Protein AF-K0K4M7-F1 (afdb_monomer_lite)

Foldseek 3Di:
DDPLVVLLVVLVVVLVVLVVVLVVVVVLVPDPPRPDDDPDDNVVSVVVSVVSVVLNVVQVVCVVVVHDHDSPPPDDPDPDPDPDDDDD

Structure (mmCIF, N/CA/C/O backbone):
data_AF-K0K4M7-F1
#
_entry.id   AF-K0K4M7-F1
#
loop_
_atom_site.group_PDB
_atom_site.id
_atom_site.type_symbol
_atom_site.label_atom_id
_atom_site.label_alt_id
_atom_site.label_comp_id
_atom_site.label_asym_id
_atom_site.label_entity_id
_atom_site.label_seq_id
_atom_site.pdbx_PDB_ins_code
_atom_site.Cartn_x
_atom_site.Cartn_y
_atom_site.Cartn_z
_atom_site.occupancy
_atom_site.B_iso_or_equiv
_atom_site.auth_seq_id
_atom_site.auth_comp_id
_atom_site.auth_asym_id
_atom_site.auth_atom_id
_atom_site.pdbx_PDB_model_num
ATOM 1 N N . MET A 1 1 ? -9.472 12.658 18.952 1.00 62.91 1 MET A N 1
ATOM 2 C CA . MET A 1 1 ? -8.586 11.733 18.224 1.00 62.91 1 MET A CA 1
ATOM 3 C C . MET A 1 1 ? -7.832 10.909 19.249 1.00 62.91 1 MET A C 1
ATOM 5 O O . MET A 1 1 ? -7.149 11.495 20.085 1.00 62.91 1 MET A O 1
ATOM 9 N N . THR A 1 2 ? -8.039 9.594 19.268 1.00 87.12 2 THR A N 1
ATOM 10 C CA . THR A 1 2 ? -7.386 8.692 20.234 1.00 87.12 2 THR A CA 1
ATOM 11 C C . THR A 1 2 ? -5.977 8.307 19.767 1.00 87.12 2 THR A C 1
ATOM 13 O O . THR A 1 2 ? -5.623 8.498 18.601 1.00 87.12 2 THR A O 1
ATOM 16 N N . ARG A 1 3 ? -5.153 7.752 20.669 1.00 85.25 3 ARG A N 1
ATOM 17 C CA . ARG A 1 3 ? -3.827 7.209 20.315 1.00 85.25 3 ARG A CA 1
ATOM 18 C C . ARG A 1 3 ? -3.934 6.154 19.212 1.00 85.25 3 ARG A C 1
ATOM 20 O O . ARG A 1 3 ? -3.148 6.181 18.272 1.00 85.25 3 ARG A O 1
ATOM 27 N N . ASP A 1 4 ? -4.927 5.277 19.309 1.00 84.56 4 ASP A N 1
ATOM 28 C CA . ASP A 1 4 ? -5.127 4.189 18.352 1.00 84.56 4 ASP A CA 1
ATOM 29 C C . ASP A 1 4 ? -5.542 4.719 16.977 1.00 84.56 4 ASP A C 1
ATOM 31 O O . A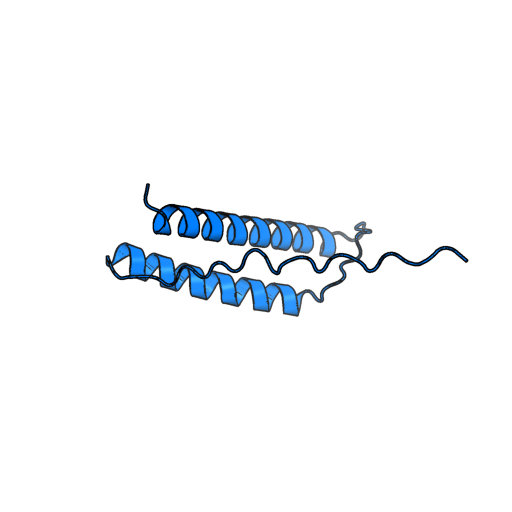SP A 1 4 ? -5.048 4.242 15.960 1.00 84.56 4 ASP A O 1
ATOM 35 N N . GLU A 1 5 ? -6.371 5.768 16.925 1.00 85.62 5 GLU A N 1
ATOM 36 C CA . GLU A 1 5 ? -6.706 6.456 15.671 1.00 85.62 5 GLU A CA 1
ATOM 37 C C . GLU A 1 5 ? -5.488 7.129 15.032 1.00 85.62 5 GLU A C 1
ATOM 39 O O . GLU A 1 5 ? -5.336 7.103 13.811 1.00 85.62 5 GLU A O 1
ATOM 44 N N . LEU A 1 6 ? -4.602 7.719 15.840 1.00 90.12 6 LEU A N 1
ATOM 45 C CA . LEU A 1 6 ? -3.376 8.335 15.337 1.00 90.12 6 LEU A CA 1
ATOM 46 C C . LEU A 1 6 ? -2.426 7.298 14.743 1.00 90.12 6 LEU A C 1
ATOM 48 O O . LEU A 1 6 ? -1.916 7.495 13.640 1.00 90.12 6 LEU A O 1
ATOM 52 N N . LEU A 1 7 ? -2.225 6.184 15.445 1.00 88.81 7 LEU A N 1
ATOM 53 C CA . LEU A 1 7 ? -1.401 5.083 14.956 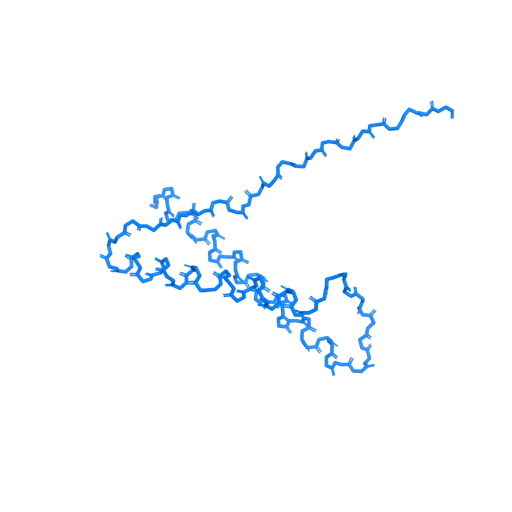1.00 88.81 7 LEU A CA 1
ATOM 54 C C . LEU A 1 7 ? -2.010 4.450 13.693 1.00 88.81 7 LEU A C 1
ATOM 56 O O . LEU A 1 7 ? -1.285 4.151 12.747 1.00 88.81 7 LEU A O 1
ATOM 60 N N . PHE A 1 8 ? -3.337 4.325 13.632 1.00 89.62 8 PHE A N 1
ATOM 61 C CA . PHE A 1 8 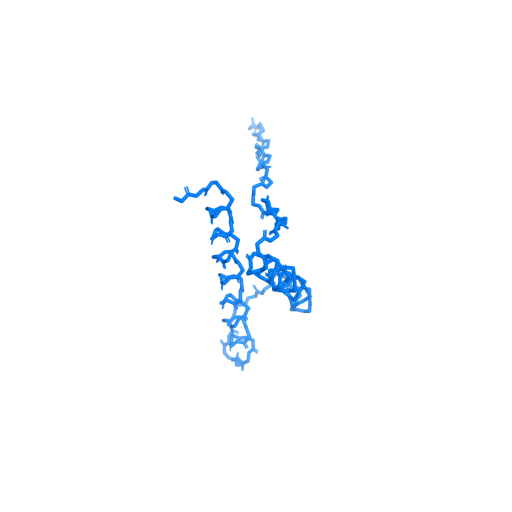? -4.033 3.822 12.450 1.00 89.62 8 PHE A CA 1
ATOM 62 C C . PHE A 1 8 ? -3.851 4.735 11.233 1.00 89.62 8 PHE A C 1
ATOM 64 O O . PHE A 1 8 ? -3.523 4.272 10.142 1.00 89.62 8 PHE A O 1
ATOM 71 N N . ASN A 1 9 ? -3.998 6.049 11.422 1.00 90.69 9 ASN A N 1
ATOM 72 C CA . ASN A 1 9 ? -3.772 7.030 10.360 1.00 90.69 9 ASN A CA 1
ATOM 73 C C . ASN A 1 9 ? -2.307 7.052 9.901 1.00 90.69 9 ASN A C 1
ATOM 75 O O . ASN A 1 9 ? -2.032 7.189 8.705 1.00 90.69 9 ASN A O 1
ATOM 79 N N . ALA A 1 10 ? -1.360 6.885 10.827 1.00 91.19 10 ALA A N 1
ATOM 80 C CA . ALA A 1 10 ? 0.056 6.761 10.492 1.00 91.19 10 ALA A CA 1
ATOM 81 C C . ALA A 1 10 ? 0.326 5.502 9.653 1.00 91.19 10 ALA A C 1
ATOM 83 O O . ALA A 1 10 ? 1.047 5.572 8.655 1.00 91.19 10 ALA A O 1
ATOM 84 N N . TRP A 1 11 ? -0.299 4.375 10.002 1.00 91.94 11 TRP A N 1
ATOM 85 C CA . TRP A 1 11 ? -0.192 3.140 9.231 1.00 91.94 11 TRP A CA 1
ATOM 86 C C . TRP A 1 11 ? -0.783 3.284 7.822 1.00 91.94 11 TRP A C 1
ATOM 88 O O . TRP A 1 11 ? -0.087 2.993 6.848 1.00 91.94 11 TRP A O 1
ATOM 98 N N . LEU A 1 12 ? -1.992 3.847 7.693 1.00 92.56 12 LEU A N 1
ATOM 99 C CA . LEU A 1 12 ? -2.608 4.182 6.399 1.00 92.56 12 LEU A CA 1
ATOM 100 C C . LEU A 1 12 ? -1.678 5.035 5.526 1.00 92.56 12 LEU A C 1
ATOM 102 O O . LEU A 1 12 ? -1.478 4.751 4.346 1.00 92.56 12 LEU A O 1
ATOM 106 N N . THR A 1 13 ? -1.075 6.063 6.122 1.00 94.38 13 THR A N 1
ATOM 107 C CA . THR A 1 13 ? -0.151 6.966 5.425 1.00 94.38 13 THR A CA 1
ATOM 108 C C . THR A 1 13 ? 1.109 6.233 4.960 1.00 94.38 13 THR A C 1
ATOM 110 O O . THR A 1 13 ? 1.555 6.431 3.829 1.00 94.38 13 THR A O 1
ATOM 113 N N . SER A 1 14 ? 1.664 5.359 5.803 1.00 93.31 14 SER A N 1
ATOM 114 C CA . SER A 1 14 ? 2.838 4.540 5.479 1.00 93.31 14 SER A CA 1
ATOM 115 C C . SER A 1 14 ? 2.568 3.602 4.299 1.00 93.31 14 SER A C 1
ATOM 117 O O . SER A 1 14 ? 3.330 3.604 3.328 1.00 93.31 14 SER A O 1
ATOM 119 N N . VAL A 1 15 ? 1.456 2.859 4.334 1.00 94.56 15 VAL A N 1
ATOM 120 C CA . VAL A 1 15 ? 1.069 1.942 3.248 1.00 94.56 15 VAL A CA 1
ATOM 121 C C . VAL A 1 15 ? 0.802 2.715 1.955 1.00 94.56 15 VAL A C 1
ATOM 123 O O . VAL A 1 15 ? 1.304 2.330 0.900 1.00 94.56 15 VAL A O 1
ATOM 126 N N . ASN A 1 16 ? 0.111 3.859 2.024 1.00 95.19 16 ASN A N 1
ATOM 127 C CA . ASN A 1 16 ? -0.123 4.715 0.858 1.00 95.19 16 ASN A CA 1
ATOM 128 C C . ASN A 1 16 ? 1.189 5.217 0.229 1.00 95.19 16 ASN A C 1
ATOM 130 O O . ASN A 1 16 ? 1.353 5.195 -0.990 1.00 95.19 16 ASN A O 1
ATOM 134 N N . HIS A 1 17 ? 2.158 5.626 1.053 1.00 94.94 17 HIS A N 1
ATOM 135 C CA . HIS A 1 17 ? 3.464 6.055 0.560 1.00 94.94 17 HIS A CA 1
ATOM 136 C C . HIS A 1 17 ? 4.214 4.915 -0.147 1.00 94.94 17 HIS A C 1
ATOM 138 O O . HIS A 1 17 ? 4.789 5.119 -1.220 1.00 94.94 17 HIS A O 1
ATOM 144 N N . ARG A 1 18 ? 4.188 3.702 0.418 1.00 94.19 18 ARG A N 1
ATOM 145 C CA . ARG A 1 18 ? 4.812 2.517 -0.192 1.00 94.19 18 ARG A CA 1
ATOM 146 C C . ARG A 1 18 ? 4.140 2.126 -1.504 1.00 94.19 18 ARG A C 1
ATOM 148 O O . ARG A 1 18 ? 4.846 1.869 -2.477 1.00 94.19 18 ARG A O 1
ATOM 155 N N . LEU A 1 19 ? 2.810 2.168 -1.559 1.00 96.31 19 LEU A N 1
ATOM 156 C CA . LEU A 1 19 ? 2.048 1.931 -2.784 1.00 96.31 19 LEU A CA 1
ATOM 157 C C . LEU A 1 19 ? 2.422 2.943 -3.874 1.00 96.31 19 LEU A C 1
ATOM 159 O O . LEU A 1 19 ? 2.713 2.552 -5.002 1.00 96.31 19 LEU A O 1
ATOM 163 N N . GLY A 1 20 ? 2.504 4.231 -3.529 1.00 96.19 20 GLY A N 1
ATOM 164 C CA . GLY A 1 20 ? 2.952 5.271 -4.457 1.00 96.19 20 GLY A CA 1
ATOM 165 C C . GLY A 1 20 ? 4.361 5.008 -4.999 1.00 96.19 20 GLY A C 1
ATOM 166 O O . GLY A 1 20 ? 4.582 5.075 -6.207 1.00 96.19 20 GLY A O 1
ATOM 167 N N . ARG A 1 21 ? 5.310 4.632 -4.131 1.00 95.31 21 ARG A N 1
ATOM 168 C CA . ARG A 1 21 ? 6.677 4.268 -4.551 1.00 95.31 21 ARG A CA 1
ATOM 169 C C . ARG A 1 21 ? 6.708 3.044 -5.461 1.00 95.31 21 ARG A C 1
ATOM 171 O O . ARG A 1 21 ? 7.480 3.035 -6.416 1.00 95.31 21 ARG A O 1
ATOM 178 N N . TYR A 1 22 ? 5.888 2.037 -5.176 1.00 96.44 22 TYR A N 1
ATOM 179 C CA . TYR A 1 22 ? 5.753 0.860 -6.028 1.00 96.44 22 TYR A CA 1
ATOM 180 C C . TYR A 1 22 ? 5.226 1.237 -7.419 1.00 96.44 22 TYR A C 1
ATOM 182 O O . TYR A 1 22 ? 5.832 0.853 -8.415 1.00 96.44 22 TYR A O 1
ATOM 190 N N . VAL A 1 23 ? 4.175 2.061 -7.505 1.00 96.56 23 VAL A N 1
ATOM 191 C CA . VAL A 1 23 ? 3.638 2.542 -8.791 1.00 96.56 23 VAL A CA 1
ATOM 192 C C . VAL A 1 23 ? 4.696 3.309 -9.583 1.00 96.56 23 VAL A C 1
ATOM 194 O O . VAL A 1 23 ? 4.899 3.025 -10.760 1.00 96.56 23 VAL A O 1
ATOM 197 N N . VAL A 1 24 ? 5.413 4.236 -8.940 1.00 95.81 24 VAL A N 1
ATOM 198 C CA . VAL A 1 24 ? 6.498 4.988 -9.592 1.00 95.81 24 VAL A CA 1
ATOM 199 C C . VAL A 1 24 ? 7.584 4.046 -10.105 1.00 95.81 24 VAL A C 1
ATOM 201 O O . VAL A 1 24 ? 8.000 4.180 -11.249 1.00 95.81 24 VAL A O 1
ATOM 204 N N . ARG A 1 25 ? 7.996 3.055 -9.306 1.00 96.00 25 ARG A N 1
ATOM 205 C CA . ARG A 1 25 ? 8.967 2.043 -9.738 1.00 96.00 25 ARG A CA 1
ATOM 206 C C . ARG A 1 25 ? 8.473 1.239 -10.940 1.00 96.00 25 ARG A C 1
ATOM 208 O O . ARG A 1 25 ? 9.239 1.023 -11.868 1.00 96.00 25 ARG A O 1
ATOM 215 N N . ARG A 1 26 ? 7.205 0.820 -10.957 1.00 96.12 26 ARG A N 1
ATOM 216 C CA . ARG A 1 26 ? 6.621 0.097 -12.100 1.00 96.12 26 ARG A CA 1
ATOM 217 C C . ARG A 1 26 ? 6.620 0.941 -13.374 1.00 96.12 26 ARG A C 1
ATOM 219 O O . ARG A 1 26 ? 6.841 0.396 -14.449 1.00 96.12 26 ARG A O 1
ATOM 226 N N . LEU A 1 27 ? 6.360 2.244 -13.256 1.00 96.12 27 LEU A N 1
ATOM 227 C CA . LEU A 1 27 ? 6.438 3.176 -14.384 1.00 96.12 27 LEU A CA 1
ATOM 228 C C . LEU A 1 27 ? 7.882 3.372 -14.861 1.00 96.12 27 LEU A C 1
ATOM 230 O O . LEU A 1 27 ? 8.113 3.429 -16.065 1.00 96.12 27 LEU A O 1
ATOM 234 N N . ASP A 1 28 ? 8.834 3.444 -13.931 1.00 95.88 28 ASP A N 1
ATOM 235 C CA . ASP A 1 28 ? 10.259 3.574 -14.236 1.00 95.88 28 ASP A CA 1
ATOM 236 C C . ASP A 1 28 ? 10.801 2.320 -14.936 1.00 95.88 28 ASP A C 1
ATOM 238 O O . ASP A 1 28 ? 11.348 2.420 -16.026 1.00 95.88 28 ASP A O 1
ATOM 242 N N . GLU A 1 29 ? 10.550 1.121 -14.402 1.00 93.00 29 GLU A N 1
ATOM 243 C CA . GLU A 1 29 ? 11.004 -0.143 -15.010 1.00 93.00 29 GLU A CA 1
ATOM 244 C C . GLU A 1 29 ? 10.335 -0.439 -16.367 1.00 93.00 29 GLU A C 1
ATOM 246 O O . GLU A 1 29 ? 10.884 -1.181 -17.180 1.00 93.00 29 GLU A O 1
ATOM 251 N N . ALA A 1 30 ? 9.165 0.148 -16.642 1.00 93.69 30 ALA A N 1
ATOM 252 C CA . ALA A 1 30 ? 8.522 0.075 -17.955 1.00 93.69 30 ALA A CA 1
ATOM 253 C C . ALA A 1 30 ? 9.111 1.070 -18.975 1.00 93.69 30 ALA A C 1
ATOM 255 O O . ALA A 1 30 ? 8.868 0.930 -20.177 1.00 93.69 30 ALA A O 1
ATOM 256 N N . ASN A 1 31 ? 9.859 2.080 -18.522 1.00 94.69 31 ASN A N 1
ATOM 257 C CA . ASN A 1 31 ? 10.470 3.083 -19.381 1.00 94.69 31 ASN A CA 1
ATOM 258 C C . ASN A 1 31 ? 11.850 2.599 -19.871 1.00 94.69 31 ASN A C 1
ATOM 260 O O . ASN A 1 31 ? 12.773 2.472 -19.067 1.00 94.69 31 ASN A O 1
ATOM 264 N N . PRO A 1 32 ? 12.061 2.411 -21.188 1.00 91.50 32 PRO A N 1
ATOM 265 C CA . PRO A 1 32 ? 13.342 1.940 -21.722 1.00 91.50 32 PRO A CA 1
ATOM 266 C C . PRO A 1 32 ? 14.503 2.930 -21.526 1.00 91.50 32 PRO A C 1
ATOM 268 O O . PRO A 1 32 ? 15.655 2.562 -21.739 1.00 91.50 32 PRO A O 1
ATOM 271 N N . LEU A 1 33 ? 14.217 4.182 -21.151 1.00 94.25 33 LEU A N 1
ATOM 272 C CA . LEU A 1 33 ? 15.215 5.218 -20.868 1.00 94.25 33 LEU A CA 1
ATOM 273 C C . LEU A 1 33 ? 15.499 5.395 -19.369 1.00 94.25 33 LEU A C 1
ATOM 275 O O . LEU A 1 33 ? 16.272 6.282 -19.004 1.00 94.25 33 LEU A O 1
ATOM 279 N N . ALA A 1 34 ? 14.862 4.611 -18.497 1.00 91.62 34 ALA A N 1
ATOM 280 C CA . ALA A 1 34 ? 15.108 4.692 -17.066 1.00 91.62 34 ALA A CA 1
ATOM 281 C C . ALA A 1 34 ? 16.546 4.281 -16.724 1.00 91.62 34 ALA A C 1
ATOM 283 O O . ALA A 1 34 ? 17.080 3.296 -17.232 1.00 91.62 34 ALA A O 1
ATOM 284 N N . THR A 1 35 ? 17.177 5.052 -15.841 1.00 92.31 35 THR A N 1
ATOM 285 C CA . THR A 1 35 ? 18.551 4.818 -15.367 1.00 92.31 35 THR A CA 1
ATOM 286 C C . THR A 1 35 ? 18.598 4.455 -13.885 1.00 92.31 35 THR A C 1
ATOM 288 O O . THR A 1 35 ? 19.677 4.217 -13.336 1.00 92.31 35 THR A O 1
ATOM 291 N N . THR A 1 36 ? 17.441 4.413 -13.219 1.00 93.69 36 THR A N 1
ATOM 292 C CA . THR A 1 36 ? 17.349 4.079 -11.801 1.00 93.69 36 THR A CA 1
ATOM 293 C C . THR A 1 36 ? 17.709 2.615 -11.587 1.00 93.69 36 THR A C 1
ATOM 295 O O . THR A 1 36 ? 17.137 1.717 -12.198 1.00 93.69 36 THR A O 1
ATOM 298 N N . SER A 1 37 ? 18.636 2.363 -10.665 1.00 90.94 37 SER A N 1
ATOM 299 C CA . SER A 1 37 ? 18.926 1.015 -10.184 1.00 90.94 37 SER A CA 1
ATOM 300 C C . SER A 1 37 ? 18.270 0.804 -8.823 1.00 90.94 37 SER A C 1
ATOM 302 O O . SER A 1 37 ? 18.491 1.576 -7.885 1.00 90.94 37 SER A O 1
ATOM 304 N N . TYR A 1 38 ? 17.444 -0.234 -8.716 1.00 93.12 38 TYR A N 1
ATOM 305 C CA . TYR A 1 38 ? 16.751 -0.595 -7.484 1.00 93.12 38 TYR A CA 1
ATOM 306 C C . TYR A 1 38 ? 17.514 -1.691 -6.739 1.00 93.12 38 TYR A C 1
ATOM 308 O O . TYR A 1 38 ? 17.960 -2.669 -7.330 1.00 93.12 38 TYR A O 1
ATOM 316 N N . THR A 1 39 ? 17.636 -1.546 -5.420 1.00 93.44 39 THR A N 1
ATOM 317 C CA . THR A 1 39 ? 18.394 -2.485 -4.577 1.00 93.44 39 THR A CA 1
ATOM 318 C C . THR A 1 39 ? 17.608 -3.733 -4.182 1.00 93.44 39 THR A C 1
ATOM 320 O O . THR A 1 39 ? 18.206 -4.774 -3.938 1.00 93.44 39 THR A O 1
ATOM 323 N N . ALA A 1 40 ? 16.280 -3.637 -4.098 1.00 93.00 40 ALA A N 1
ATOM 324 C CA . ALA A 1 40 ? 15.402 -4.755 -3.764 1.00 93.00 40 ALA A CA 1
ATOM 325 C C . ALA A 1 40 ? 14.793 -5.358 -5.033 1.00 93.00 40 ALA A C 1
ATOM 327 O O . ALA A 1 40 ? 14.379 -4.615 -5.932 1.00 93.00 40 ALA A O 1
ATOM 328 N N . ALA A 1 41 ? 14.667 -6.684 -5.089 1.00 93.81 41 ALA A N 1
ATOM 329 C CA . ALA A 1 41 ? 13.956 -7.337 -6.179 1.00 93.81 41 ALA A CA 1
ATOM 330 C C . ALA A 1 41 ? 12.474 -6.928 -6.158 1.00 93.81 41 ALA A C 1
ATOM 332 O O . ALA A 1 41 ? 11.872 -6.766 -5.095 1.00 93.81 41 ALA A O 1
ATOM 333 N N . LEU A 1 42 ? 11.887 -6.718 -7.337 1.00 93.44 42 LEU A N 1
ATOM 334 C CA . LEU A 1 42 ? 10.490 -6.299 -7.441 1.00 93.44 42 LEU A CA 1
ATOM 335 C C . LEU A 1 42 ? 9.513 -7.302 -6.789 1.00 93.44 42 LEU A C 1
ATOM 337 O O . LEU A 1 42 ? 8.657 -6.835 -6.038 1.00 93.44 42 LEU A O 1
ATOM 341 N N . PRO A 1 43 ? 9.660 -8.636 -6.962 1.00 95.12 43 PRO A N 1
ATOM 342 C CA . PRO A 1 43 ? 8.760 -9.605 -6.329 1.00 95.12 43 PRO A CA 1
ATOM 343 C C . PRO A 1 43 ? 8.755 -9.536 -4.797 1.00 95.12 43 PRO A C 1
ATOM 345 O O . PRO A 1 43 ? 7.711 -9.729 -4.173 1.00 95.12 43 PRO A O 1
ATOM 348 N N . ASP A 1 44 ? 9.895 -9.211 -4.179 1.00 95.00 44 ASP A N 1
ATOM 349 C CA . ASP A 1 44 ? 9.990 -9.055 -2.723 1.00 95.00 44 ASP A CA 1
ATOM 350 C C . ASP A 1 44 ? 9.203 -7.824 -2.257 1.00 95.00 44 ASP A C 1
ATOM 352 O O . ASP A 1 44 ? 8.467 -7.880 -1.270 1.00 95.00 44 ASP A O 1
ATOM 356 N N . VAL A 1 45 ? 9.309 -6.719 -3.005 1.00 94.44 45 VAL A N 1
ATOM 357 C CA . VAL A 1 45 ? 8.547 -5.489 -2.741 1.00 94.44 45 VAL A CA 1
ATOM 358 C C . VAL A 1 45 ? 7.047 -5.725 -2.925 1.00 94.44 45 VAL A C 1
ATOM 360 O O . VAL A 1 45 ? 6.258 -5.284 -2.091 1.00 94.44 45 VAL A O 1
ATOM 363 N N . GLU A 1 46 ? 6.651 -6.427 -3.989 1.00 95.81 46 GLU A N 1
ATOM 364 C CA . GLU A 1 46 ? 5.254 -6.787 -4.263 1.00 95.81 46 GLU A CA 1
ATOM 365 C C . GLU A 1 46 ? 4.680 -7.675 -3.152 1.00 95.81 46 GLU A C 1
ATOM 367 O O . GLU A 1 46 ? 3.587 -7.406 -2.653 1.00 95.81 46 GLU A O 1
ATOM 372 N N . THR A 1 47 ? 5.442 -8.676 -2.705 1.00 96.44 47 THR A N 1
ATOM 373 C CA . THR A 1 47 ? 5.045 -9.576 -1.612 1.00 96.44 47 THR A CA 1
ATOM 374 C C . THR A 1 47 ? 4.871 -8.815 -0.299 1.00 96.44 47 THR A C 1
ATOM 376 O O . THR A 1 47 ? 3.844 -8.954 0.367 1.00 96.44 47 THR A O 1
ATOM 379 N N . GLN A 1 48 ? 5.842 -7.971 0.066 1.00 93.56 48 GLN A N 1
ATOM 380 C CA . GLN A 1 48 ? 5.771 -7.173 1.290 1.00 93.56 48 GLN A CA 1
ATOM 381 C C . GLN A 1 48 ? 4.568 -6.221 1.274 1.00 93.56 48 GLN A C 1
ATOM 383 O O . GLN A 1 48 ? 3.809 -6.165 2.241 1.00 93.56 48 GLN A O 1
ATOM 388 N N . LEU A 1 49 ? 4.374 -5.493 0.172 1.00 95.62 49 LEU A N 1
ATOM 389 C CA . LEU A 1 49 ? 3.259 -4.561 0.024 1.00 95.62 49 LEU A CA 1
ATOM 390 C C . LEU A 1 49 ? 1.907 -5.288 0.035 1.00 95.62 49 LEU A C 1
ATOM 392 O O . LEU A 1 49 ? 0.957 -4.800 0.646 1.00 95.62 49 LEU A O 1
ATOM 396 N N . GLY A 1 50 ? 1.821 -6.455 -0.608 1.00 95.75 50 GLY A N 1
ATOM 397 C CA . GLY A 1 50 ? 0.626 -7.297 -0.605 1.00 95.75 50 GLY A CA 1
ATOM 398 C C . GLY A 1 50 ? 0.224 -7.728 0.805 1.00 95.75 50 GLY A C 1
ATOM 399 O O . GLY A 1 50 ? -0.936 -7.564 1.181 1.00 95.75 50 GLY A O 1
ATOM 400 N N . ASN A 1 51 ? 1.183 -8.197 1.607 1.00 94.88 51 ASN A N 1
ATOM 401 C CA . ASN A 1 51 ? 0.934 -8.577 3.000 1.00 94.88 51 ASN A CA 1
ATOM 402 C C . ASN A 1 51 ? 0.440 -7.384 3.836 1.00 94.88 51 ASN A C 1
ATOM 404 O O . ASN A 1 51 ? -0.590 -7.484 4.502 1.00 94.88 51 ASN A O 1
ATOM 408 N N . GLU A 1 52 ? 1.103 -6.228 3.729 1.00 93.19 52 GLU A N 1
ATOM 409 C CA . GLU A 1 52 ? 0.705 -5.013 4.459 1.00 93.19 52 GLU A CA 1
ATOM 410 C C . GLU A 1 52 ? -0.707 -4.533 4.078 1.00 93.19 52 GLU A C 1
ATOM 412 O O . GLU A 1 52 ? -1.468 -4.083 4.937 1.00 93.19 52 GLU A O 1
ATOM 417 N N . LEU A 1 53 ? -1.091 -4.648 2.801 1.00 95.25 53 LEU A N 1
ATOM 418 C CA . LEU A 1 53 ? -2.439 -4.306 2.338 1.00 95.25 53 LEU A CA 1
ATOM 419 C C . LEU A 1 53 ? -3.507 -5.260 2.890 1.00 95.25 53 LEU A C 1
ATOM 421 O O . LEU A 1 53 ? -4.594 -4.807 3.252 1.00 95.25 53 LEU A O 1
ATOM 425 N N . VAL A 1 54 ? -3.213 -6.561 2.977 1.00 95.25 54 VAL A N 1
ATOM 426 C CA . VAL A 1 54 ? -4.128 -7.561 3.557 1.00 95.25 54 VAL A CA 1
ATOM 427 C C . VAL A 1 54 ? -4.349 -7.300 5.048 1.00 95.25 54 VAL A C 1
ATOM 429 O O . VAL A 1 54 ? -5.491 -7.314 5.525 1.00 95.25 54 VAL A O 1
ATOM 432 N N . GLU A 1 55 ? -3.277 -7.017 5.785 1.00 93.12 55 GLU A N 1
ATOM 433 C CA . GLU A 1 55 ? -3.344 -6.673 7.207 1.00 93.12 55 GLU A CA 1
ATOM 434 C C . GLU A 1 55 ? -4.151 -5.391 7.435 1.00 93.12 55 GLU A C 1
ATOM 436 O O . GLU A 1 55 ? -5.073 -5.371 8.258 1.00 93.12 55 GLU A O 1
ATOM 441 N N . LEU A 1 56 ? -3.870 -4.342 6.658 1.00 93.06 56 LEU A N 1
ATOM 442 C CA . LEU A 1 56 ? -4.589 -3.073 6.734 1.00 93.06 56 LEU A CA 1
ATOM 443 C C . LEU A 1 56 ? -6.072 -3.237 6.377 1.00 93.06 56 LEU A C 1
ATOM 445 O O . LEU A 1 56 ? -6.938 -2.688 7.062 1.00 93.06 56 LEU A O 1
ATOM 449 N N . GLY A 1 57 ? -6.380 -4.021 5.341 1.00 94.00 57 GLY A N 1
ATOM 450 C CA . GLY A 1 57 ? -7.753 -4.352 4.958 1.00 94.00 57 GLY A CA 1
ATOM 451 C C . GLY A 1 57 ? -8.504 -5.062 6.085 1.00 94.00 57 GLY A C 1
ATOM 452 O O . GLY A 1 57 ? -9.628 -4.688 6.427 1.00 94.00 57 GLY A O 1
ATOM 453 N N . THR A 1 58 ? -7.853 -6.025 6.738 1.00 93.31 58 THR A N 1
ATOM 454 C CA . THR A 1 58 ? -8.412 -6.722 7.905 1.00 93.31 58 THR A CA 1
ATOM 455 C C . THR A 1 58 ? -8.654 -5.759 9.069 1.00 93.31 58 THR A C 1
ATOM 457 O O . THR A 1 58 ? -9.718 -5.789 9.695 1.00 93.31 58 THR A O 1
ATOM 460 N N . ALA A 1 59 ? -7.706 -4.864 9.352 1.00 91.25 59 ALA A N 1
ATOM 461 C CA . ALA A 1 59 ? -7.838 -3.868 10.412 1.00 91.25 59 ALA A CA 1
ATOM 462 C C . ALA A 1 59 ? -8.968 -2.859 10.142 1.00 91.25 59 ALA A C 1
ATOM 464 O O . ALA A 1 59 ? -9.728 -2.540 11.060 1.00 91.25 59 ALA A O 1
ATOM 465 N N . LEU A 1 60 ? -9.139 -2.414 8.891 1.00 92.94 60 LEU A N 1
ATOM 466 C CA . LEU A 1 60 ? -10.253 -1.557 8.465 1.00 92.94 60 LEU A CA 1
ATOM 467 C C . LEU A 1 60 ? -11.610 -2.215 8.739 1.00 92.94 60 LEU A C 1
ATOM 469 O O . LEU A 1 60 ? -12.486 -1.583 9.334 1.00 92.94 60 LEU A O 1
ATOM 473 N N . LEU A 1 61 ? -11.772 -3.485 8.355 1.00 94.75 61 LEU A N 1
ATOM 474 C CA . LEU A 1 61 ? -13.011 -4.236 8.585 1.00 94.75 61 LEU A CA 1
ATOM 475 C C . LEU A 1 61 ? -13.313 -4.390 10.082 1.00 94.75 61 LEU A C 1
ATOM 477 O O . LEU A 1 61 ? -14.448 -4.182 10.511 1.00 94.75 61 LEU A O 1
ATOM 481 N N . ARG A 1 62 ? -12.294 -4.685 10.899 1.00 91.56 62 ARG A N 1
ATOM 482 C CA . ARG A 1 62 ? -12.441 -4.774 12.363 1.00 91.56 62 ARG A CA 1
ATOM 483 C C . ARG A 1 62 ? -12.843 -3.436 12.976 1.00 91.56 62 ARG A C 1
ATOM 485 O O . ARG A 1 62 ? -13.790 -3.398 13.759 1.00 91.56 62 ARG A O 1
ATOM 492 N N . LYS A 1 63 ? -12.187 -2.341 12.576 1.00 89.00 63 LYS A N 1
ATOM 493 C CA . LYS A 1 63 ? -12.530 -0.982 13.018 1.00 89.00 63 LYS A CA 1
ATOM 494 C C . LYS A 1 63 ? -13.974 -0.626 12.658 1.00 89.00 63 LYS A C 1
ATOM 496 O O . LYS A 1 63 ? -14.683 -0.073 13.495 1.00 89.00 63 LYS A O 1
ATOM 501 N N . ALA A 1 64 ? -14.419 -0.953 11.443 1.00 91.62 64 ALA A N 1
ATOM 502 C CA . ALA A 1 64 ? -15.795 -0.717 11.003 1.00 91.62 64 ALA A CA 1
ATOM 503 C C . ALA A 1 64 ? -16.821 -1.514 11.829 1.00 91.62 64 ALA A C 1
ATOM 505 O O . ALA A 1 64 ? -17.903 -1.010 12.114 1.00 91.62 64 ALA A O 1
ATOM 506 N N . ALA A 1 65 ? -16.456 -2.719 12.271 1.00 92.81 65 ALA A N 1
ATOM 507 C CA . ALA A 1 65 ? -17.266 -3.551 13.159 1.00 92.81 65 ALA A CA 1
ATOM 508 C C . ALA A 1 65 ? -17.193 -3.145 14.650 1.00 92.81 65 ALA A C 1
ATOM 510 O O . ALA A 1 65 ? -17.768 -3.831 15.492 1.00 92.81 65 ALA A O 1
ATOM 511 N N . GLY A 1 66 ? -16.470 -2.074 15.004 1.00 88.81 66 GLY A N 1
ATOM 512 C CA . GLY A 1 66 ? -16.267 -1.659 16.399 1.00 88.81 66 GLY A CA 1
ATOM 513 C C . GLY A 1 66 ? -15.361 -2.598 17.207 1.00 88.81 66 GLY A C 1
ATOM 514 O O . GLY A 1 66 ? -15.352 -2.543 18.435 1.00 88.81 66 GLY A O 1
ATOM 515 N N . LEU A 1 67 ? -14.605 -3.469 16.536 1.00 86.88 67 LEU A N 1
ATOM 516 C CA . LEU A 1 67 ? -13.680 -4.407 17.163 1.00 86.88 67 LEU A CA 1
ATOM 517 C C . LEU A 1 67 ? -12.297 -3.774 17.336 1.00 86.88 67 LEU A C 1
ATOM 519 O O . LEU A 1 67 ? -11.850 -2.970 16.516 1.00 86.88 67 LEU A O 1
ATOM 523 N N . ALA A 1 68 ? -11.571 -4.219 18.364 1.00 81.06 68 AL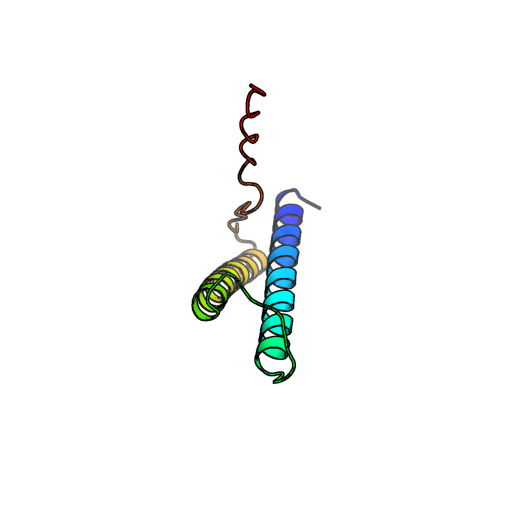A A N 1
ATOM 524 C CA . ALA A 1 68 ? -10.157 -3.899 18.511 1.00 81.06 68 ALA A CA 1
ATOM 525 C C . ALA A 1 68 ? -9.372 -4.398 17.287 1.00 81.06 68 ALA A C 1
ATOM 527 O O . ALA A 1 68 ? -9.559 -5.536 16.835 1.00 81.06 68 ALA A O 1
ATOM 528 N N . PHE A 1 69 ? -8.484 -3.559 16.762 1.00 77.00 69 PHE A N 1
ATOM 529 C CA . PHE A 1 69 ? -7.607 -3.875 15.640 1.00 77.00 69 PHE A CA 1
ATOM 530 C C . PHE A 1 69 ? -6.145 -3.751 16.088 1.00 77.00 69 PHE A C 1
ATOM 532 O O . PHE A 1 69 ? -5.829 -2.858 16.878 1.00 77.00 69 PHE A O 1
ATOM 539 N N . PRO A 1 70 ? -5.257 -4.653 15.638 1.00 70.06 70 PRO A N 1
ATOM 540 C CA . PRO A 1 70 ? -3.843 -4.527 15.939 1.00 70.06 70 PRO A CA 1
ATOM 541 C C . PRO A 1 70 ? -3.325 -3.272 15.240 1.00 70.06 70 PRO A C 1
ATOM 543 O O . PRO A 1 70 ? -3.469 -3.126 14.027 1.00 70.06 70 PRO A O 1
ATOM 546 N N . VAL A 1 71 ? -2.754 -2.350 16.010 1.00 65.81 71 VAL A N 1
ATOM 547 C CA . VAL A 1 71 ? -1.966 -1.255 15.449 1.00 65.81 71 VAL A CA 1
ATOM 548 C C . VAL A 1 71 ? -0.518 -1.587 15.718 1.00 65.81 71 VAL A C 1
ATOM 550 O O . VAL A 1 71 ? 0.050 -1.185 16.734 1.00 65.81 71 VAL A O 1
ATOM 553 N N . GLU A 1 72 ? 0.066 -2.411 14.852 1.00 60.03 72 GLU A N 1
ATOM 554 C CA . GLU A 1 72 ? 1.500 -2.625 14.930 1.00 60.03 72 GLU A CA 1
ATOM 555 C C . GLU A 1 72 ? 2.207 -1.339 14.519 1.00 60.03 72 GLU A C 1
ATOM 557 O O . GLU A 1 72 ? 2.099 -0.845 13.396 1.00 60.03 72 GLU A O 1
ATOM 562 N N . SER A 1 73 ? 2.955 -0.786 15.469 1.00 47.53 73 SER A N 1
ATOM 563 C CA . SER A 1 73 ? 3.918 0.276 15.226 1.00 47.53 73 SER A CA 1
ATOM 564 C C . SER A 1 73 ? 5.119 -0.311 14.481 1.00 47.53 73 SER A C 1
ATOM 566 O O . SER A 1 73 ? 6.220 -0.364 15.021 1.00 47.53 73 SER A O 1
ATOM 568 N N . SER A 1 74 ? 4.937 -0.748 13.233 1.00 45.91 74 SER A N 1
ATOM 569 C CA . SER A 1 74 ? 6.039 -1.114 12.329 1.00 45.91 74 SER A CA 1
ATOM 570 C C . SER A 1 74 ? 6.742 0.143 11.793 1.00 45.91 74 SER A C 1
ATOM 572 O O . SER A 1 74 ? 6.931 0.351 10.594 1.00 45.91 74 SER A O 1
ATOM 574 N N . ALA A 1 75 ? 7.114 1.033 12.711 1.00 44.59 75 ALA A N 1
ATOM 575 C CA . ALA A 1 75 ? 7.934 2.198 12.457 1.00 44.59 75 ALA A CA 1
ATOM 576 C C . ALA A 1 75 ? 8.860 2.412 13.657 1.00 44.59 75 ALA A C 1
ATOM 578 O O . ALA A 1 75 ? 8.412 2.541 14.792 1.00 44.59 75 ALA A O 1
ATOM 579 N N . VAL A 1 76 ? 10.151 2.511 13.340 1.00 41.03 76 VAL A N 1
ATOM 580 C CA . VAL A 1 76 ? 11.307 2.712 14.224 1.00 41.03 76 VAL A CA 1
ATOM 581 C C . VAL A 1 76 ? 11.895 1.424 14.819 1.00 41.03 76 VAL A C 1
ATOM 583 O O . VAL A 1 76 ? 11.837 1.171 16.017 1.00 41.03 76 VAL A O 1
ATOM 586 N N . GLN A 1 77 ? 12.622 0.670 13.984 1.00 41.91 77 GLN A N 1
ATOM 587 C CA . GLN A 1 77 ? 13.865 0.082 14.493 1.00 41.91 77 GLN A CA 1
ATOM 588 C C . GLN A 1 77 ? 14.743 1.240 15.008 1.00 41.91 77 GLN A C 1
ATOM 590 O O . GLN A 1 77 ? 14.941 2.212 14.265 1.00 41.91 77 GLN A O 1
ATOM 595 N N . PRO A 1 78 ? 15.265 1.191 16.246 1.00 39.62 78 PRO A N 1
ATOM 596 C CA . PRO A 1 78 ? 16.256 2.160 16.682 1.00 39.62 78 PRO A CA 1
ATOM 597 C C . PRO A 1 78 ? 17.466 2.041 15.754 1.00 39.62 78 PRO A C 1
ATOM 599 O O . PRO A 1 78 ? 18.048 0.966 15.616 1.00 39.62 78 PRO A O 1
ATOM 602 N N . ARG A 1 79 ? 17.833 3.140 15.083 1.00 49.09 79 ARG A N 1
ATOM 603 C CA . ARG A 1 79 ? 19.110 3.219 14.369 1.00 49.09 79 ARG A CA 1
ATOM 604 C C . ARG A 1 79 ? 20.200 2.963 15.405 1.00 49.09 79 ARG A C 1
ATOM 606 O O . ARG A 1 79 ? 20.380 3.780 16.305 1.00 49.09 79 ARG A O 1
ATOM 613 N N . THR A 1 80 ? 20.900 1.841 15.304 1.00 49.72 80 THR A N 1
ATOM 614 C CA . THR A 1 80 ? 22.140 1.638 16.049 1.00 49.72 80 THR A CA 1
ATOM 615 C C . THR A 1 80 ? 23.089 2.785 15.689 1.00 49.72 80 THR A C 1
ATOM 617 O O . THR A 1 80 ? 23.278 3.062 14.499 1.00 49.72 80 THR A O 1
ATOM 620 N N . PRO A 1 81 ? 23.646 3.515 16.673 1.00 51.41 81 PRO A N 1
ATOM 621 C CA . PRO A 1 81 ? 24.643 4.530 16.381 1.00 51.41 81 PRO A CA 1
ATOM 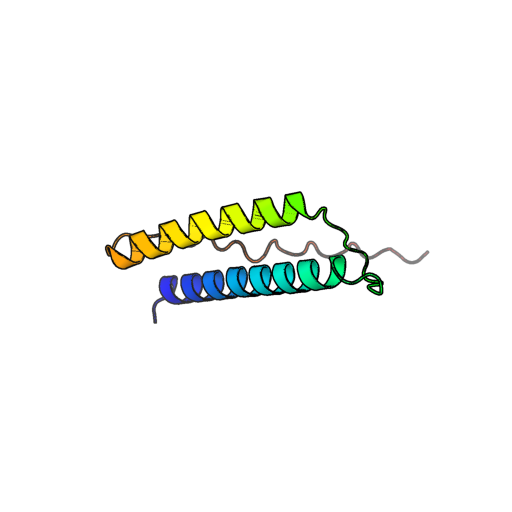622 C C . PRO A 1 81 ? 25.836 3.857 15.696 1.00 51.41 81 PRO A C 1
ATOM 624 O O . PRO A 1 81 ? 26.320 2.812 16.132 1.00 51.41 81 PRO A O 1
ATOM 627 N N . LYS A 1 82 ? 26.259 4.438 14.572 1.00 60.16 82 LYS A N 1
ATOM 628 C CA . LYS A 1 82 ? 27.428 4.005 13.805 1.00 60.16 82 LYS A CA 1
ATOM 629 C C . LYS A 1 82 ? 28.650 4.046 14.740 1.00 60.16 82 LYS A C 1
ATOM 631 O O . LYS A 1 82 ? 28.842 5.087 15.365 1.00 60.16 82 LYS A O 1
ATOM 636 N N . PRO A 1 83 ? 29.457 2.977 14.863 1.00 58.75 83 PRO A N 1
ATOM 637 C CA . PRO A 1 83 ? 30.680 3.046 15.653 1.00 58.75 83 PRO A CA 1
ATOM 638 C C . PRO A 1 83 ? 31.605 4.100 15.037 1.00 58.75 83 PRO A C 1
ATOM 640 O O . PRO A 1 83 ? 31.877 4.069 13.833 1.00 58.75 83 PRO A O 1
ATOM 643 N N . GLU A 1 84 ? 32.029 5.063 15.853 1.00 59.62 84 GLU A N 1
ATOM 644 C CA . GLU A 1 84 ? 33.061 6.030 15.490 1.00 59.62 84 GLU A CA 1
ATOM 645 C C . GLU A 1 84 ? 34.338 5.253 15.161 1.00 59.62 84 GLU A C 1
ATOM 647 O O . GLU A 1 84 ? 34.840 4.476 15.972 1.00 59.62 84 GLU A O 1
ATOM 652 N N . ILE A 1 85 ? 34.827 5.407 13.932 1.00 70.38 85 ILE A N 1
ATOM 653 C CA . ILE A 1 85 ? 36.107 4.837 13.517 1.00 70.38 85 ILE A CA 1
ATOM 654 C C . ILE A 1 85 ? 37.190 5.690 14.194 1.00 70.38 85 ILE A C 1
ATOM 656 O O . ILE A 1 85 ? 37.206 6.899 13.955 1.00 70.38 85 ILE A O 1
ATOM 660 N N . PRO A 1 86 ? 38.081 5.125 15.030 1.00 61.47 86 PRO A N 1
ATOM 661 C CA . PRO A 1 86 ? 39.206 5.885 15.554 1.00 61.47 86 PRO A CA 1
ATOM 662 C C . PRO A 1 86 ? 40.150 6.242 14.401 1.00 61.47 86 PRO A C 1
ATOM 664 O O . PRO A 1 86 ? 40.605 5.365 13.667 1.00 61.47 86 PRO A O 1
ATOM 667 N N . ASN A 1 87 ? 40.419 7.539 14.240 1.00 61.34 87 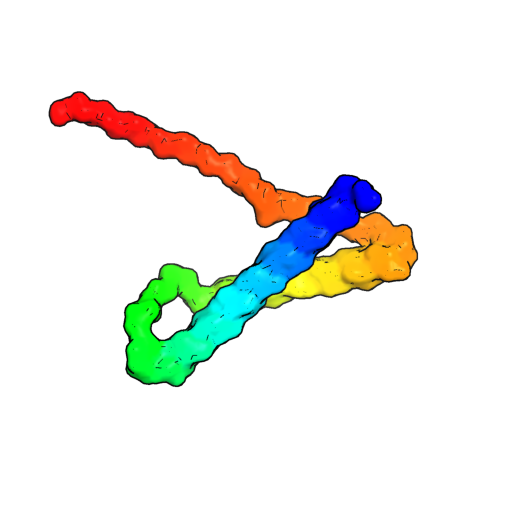ASN A N 1
ATOM 668 C CA . ASN A 1 87 ? 41.484 8.025 13.369 1.00 61.34 87 ASN A CA 1
ATOM 669 C C . ASN A 1 87 ? 42.823 7.509 13.915 1.00 61.34 87 ASN A C 1
ATOM 671 O O . ASN A 1 87 ? 43.195 7.852 15.039 1.00 61.34 87 ASN A O 1
ATOM 675 N N . PHE A 1 88 ? 43.516 6.702 13.115 1.00 58.75 88 PHE A N 1
ATOM 676 C CA . PHE A 1 88 ? 44.949 6.449 13.246 1.00 58.75 88 PHE A CA 1
ATOM 677 C C . PHE A 1 88 ? 45.692 7.278 12.202 1.00 58.75 88 PHE A C 1
ATOM 679 O O . PHE A 1 88 ? 45.186 7.351 11.057 1.00 58.75 88 PHE A O 1
#

Secondary structure (DSSP, 8-state):
--HHHHHHHHHHHHHHHHHHHHHHHHHHHH-TT--PPPSS-HHHHHHHHHHHHHHHHHHHHHHHTT-------------PPPPPPPP-

Radius of gyration: 18.04 Å; chains: 1; bounding box: 62×21×42 Å

pLDDT: mean 84.08, std 16.7, range [39.62, 96.56]

Organism: Saccharothrix espanaensis (strain ATCC 51144 / DSM 44229 / JCM 9112 / NBRC 15066 / NRRL 15764) (NCBI:txid1179773)

Sequence (88 aa):
MTRDELLFNAWLTSVNHRLGRYVVRRLDEANPLATTSYTAALPDVETQLGNELVELGTALLRKAAGLAFPVESSAVQPRTPKPEIPNF